Protein AF-A0A6A6Y1K8-F1 (afdb_monomer_lite)

Structure (mmCIF, N/CA/C/O backbone):
data_AF-A0A6A6Y1K8-F1
#
_entry.id   AF-A0A6A6Y1K8-F1
#
loop_
_atom_site.group_PDB
_atom_site.id
_atom_site.type_symbol
_atom_site.label_atom_id
_atom_site.label_alt_id
_atom_site.label_comp_id
_atom_site.label_asym_id
_atom_site.label_entity_id
_atom_site.label_seq_id
_atom_site.pdbx_PDB_ins_code
_atom_site.Cartn_x
_atom_site.Cartn_y
_atom_site.Cartn_z
_atom_site.occupancy
_atom_site.B_iso_or_equiv
_atom_site.auth_seq_id
_atom_site.auth_comp_id
_atom_site.auth_asym_id
_atom_site.auth_atom_id
_atom_site.pdbx_PDB_model_num
ATOM 1 N N . MET A 1 1 ? 15.122 11.463 -17.522 1.00 57.91 1 MET A N 1
ATOM 2 C CA . MET A 1 1 ? 14.077 11.642 -16.492 1.00 57.91 1 MET A CA 1
ATOM 3 C C . MET A 1 1 ? 13.587 10.255 -16.119 1.00 57.91 1 MET A C 1
ATOM 5 O O . MET A 1 1 ? 13.109 9.562 -17.013 1.00 57.91 1 MET A O 1
ATOM 9 N N . CYS A 1 2 ? 13.833 9.817 -14.880 1.00 65.56 2 CYS A N 1
ATOM 10 C CA . CYS A 1 2 ? 13.385 8.509 -14.392 1.00 65.56 2 CYS A CA 1
ATOM 11 C C . CYS A 1 2 ? 11.872 8.397 -14.602 1.00 65.56 2 CYS A C 1
ATOM 13 O O . CYS A 1 2 ? 11.159 9.377 -14.377 1.00 65.56 2 CYS A O 1
ATOM 15 N N . LYS A 1 3 ? 11.416 7.267 -15.147 1.00 68.12 3 LYS A N 1
ATOM 16 C CA . LYS A 1 3 ? 10.026 7.095 -15.563 1.00 68.12 3 LYS A CA 1
ATOM 17 C C . LYS A 1 3 ? 9.222 6.627 -14.352 1.00 68.12 3 LYS A C 1
ATOM 19 O O . LYS A 1 3 ? 8.488 7.459 -13.849 1.00 68.12 3 LYS A O 1
ATOM 24 N N . ALA A 1 4 ? 9.440 5.424 -13.826 1.00 75.44 4 ALA A N 1
ATOM 25 C CA . ALA A 1 4 ? 8.728 4.888 -12.661 1.00 75.44 4 ALA A CA 1
ATOM 26 C C . ALA A 1 4 ? 9.674 4.166 -11.692 1.00 75.44 4 ALA A C 1
ATOM 28 O O . ALA A 1 4 ? 10.787 3.839 -12.092 1.00 75.44 4 ALA A O 1
ATOM 29 N N . ASP A 1 5 ? 9.221 3.887 -10.471 1.00 69.12 5 ASP A N 1
ATOM 30 C CA . ASP A 1 5 ? 9.952 3.092 -9.479 1.00 69.12 5 ASP A CA 1
ATOM 31 C C . ASP A 1 5 ? 9.151 1.842 -9.101 1.00 69.12 5 ASP A C 1
ATOM 33 O O . ASP A 1 5 ? 7.953 1.954 -8.833 1.00 69.12 5 ASP A O 1
ATOM 37 N N . GLU A 1 6 ? 9.791 0.671 -9.101 1.00 71.81 6 GLU A N 1
ATOM 38 C CA . GLU A 1 6 ? 9.153 -0.595 -8.705 1.00 71.81 6 GLU A CA 1
ATOM 39 C C . GLU A 1 6 ? 9.653 -1.155 -7.377 1.00 71.81 6 GLU A C 1
ATOM 41 O O . GLU A 1 6 ? 9.284 -2.274 -7.010 1.00 71.81 6 GLU A O 1
ATOM 46 N N . THR A 1 7 ? 10.470 -0.407 -6.634 1.00 70.12 7 THR A N 1
ATOM 47 C CA . THR A 1 7 ? 11.019 -0.915 -5.389 1.00 70.12 7 THR A CA 1
ATOM 48 C C . THR A 1 7 ? 9.871 -1.153 -4.404 1.00 70.12 7 THR A C 1
ATOM 50 O O . THR A 1 7 ? 9.145 -0.217 -4.049 1.00 70.12 7 THR A O 1
ATOM 53 N N . PRO A 1 8 ? 9.673 -2.400 -3.932 1.00 66.12 8 PRO A N 1
ATOM 54 C CA . PRO A 1 8 ? 8.579 -2.712 -3.031 1.00 66.12 8 PRO A CA 1
ATOM 55 C C . PRO A 1 8 ? 8.728 -1.915 -1.733 1.00 66.12 8 PRO A C 1
ATOM 57 O O . PRO A 1 8 ? 9.657 -2.117 -0.947 1.00 66.12 8 PRO A O 1
ATOM 60 N N . PHE A 1 9 ? 7.777 -1.013 -1.492 1.00 73.31 9 PHE A N 1
ATOM 61 C CA . PHE A 1 9 ? 7.681 -0.296 -0.231 1.00 73.31 9 PHE A CA 1
ATOM 62 C C . PHE A 1 9 ? 7.192 -1.243 0.854 1.00 73.31 9 PHE A C 1
ATOM 64 O O . PHE A 1 9 ? 6.046 -1.696 0.834 1.00 73.31 9 PHE A O 1
ATOM 71 N N . THR A 1 10 ? 8.029 -1.488 1.859 1.00 76.38 10 THR A N 1
ATOM 72 C CA . THR A 1 10 ? 7.517 -2.068 3.094 1.00 76.38 10 THR A CA 1
ATOM 73 C C . THR A 1 10 ? 6.577 -1.060 3.749 1.00 76.38 10 THR A C 1
ATOM 75 O O . THR A 1 10 ? 6.915 0.113 3.949 1.00 76.38 10 THR A O 1
ATOM 78 N N . LEU A 1 11 ? 5.358 -1.508 4.037 1.00 82.75 11 LEU A N 1
ATOM 79 C CA . LEU A 1 11 ? 4.392 -0.721 4.786 1.00 82.75 11 LEU A CA 1
ATOM 80 C C . LEU A 1 11 ? 4.810 -0.702 6.256 1.00 82.75 11 LEU A C 1
ATOM 82 O O . LEU A 1 11 ? 5.153 -1.737 6.826 1.00 82.75 11 LEU A O 1
ATOM 86 N N . ARG A 1 12 ? 4.751 0.475 6.880 1.00 86.06 12 ARG A N 1
ATOM 87 C CA . ARG A 1 12 ? 4.899 0.624 8.331 1.00 86.06 12 ARG A CA 1
ATOM 88 C C . ARG A 1 12 ? 3.677 1.311 8.918 1.00 86.06 12 ARG A C 1
ATOM 90 O O . ARG A 1 12 ? 3.194 2.304 8.370 1.00 86.06 12 ARG A O 1
ATOM 97 N N . TRP A 1 13 ? 3.215 0.815 10.056 1.00 87.31 13 TRP A N 1
ATOM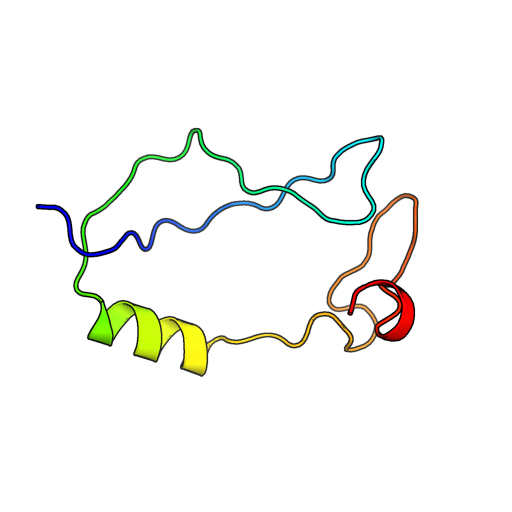 98 C CA . TRP A 1 13 ? 2.167 1.467 10.832 1.00 87.31 13 TRP A CA 1
ATOM 99 C C . TRP A 1 13 ? 2.723 2.694 11.553 1.00 87.31 13 TRP A C 1
ATOM 101 O O . TRP A 1 13 ? 3.847 2.669 12.054 1.00 87.31 13 TRP A O 1
ATOM 111 N N . LEU A 1 14 ? 1.939 3.768 11.590 1.00 86.19 14 LEU A N 1
ATOM 112 C CA . LEU A 1 14 ? 2.229 4.933 12.424 1.00 86.19 14 LEU A CA 1
ATOM 113 C C . LEU A 1 14 ? 1.404 4.826 13.707 1.00 86.19 14 LEU A C 1
ATOM 115 O O . LEU A 1 14 ? 0.280 4.334 13.683 1.00 86.19 14 LEU A O 1
ATOM 119 N N . GLU A 1 15 ? 1.926 5.318 14.828 1.00 85.50 15 GLU A N 1
ATOM 120 C CA . GLU A 1 15 ? 1.245 5.207 16.130 1.00 85.50 15 GLU A CA 1
ATOM 121 C C . GLU A 1 15 ? -0.121 5.915 16.177 1.00 85.50 15 GLU A C 1
ATOM 123 O O . GLU A 1 15 ? -1.019 5.516 16.929 1.00 85.50 15 GLU A O 1
ATOM 128 N N . ASN A 1 16 ? -0.265 6.971 15.375 1.00 87.31 16 ASN A N 1
ATOM 129 C CA . ASN A 1 16 ? -1.401 7.886 15.350 1.00 87.31 16 ASN A CA 1
ATOM 130 C C . ASN A 1 16 ? -2.176 7.869 14.021 1.00 87.31 16 ASN A C 1
ATOM 132 O O . ASN A 1 16 ? -2.942 8.795 13.763 1.00 87.31 16 ASN A O 1
ATOM 136 N N . SER A 1 17 ? -1.992 6.847 13.180 1.00 86.88 17 SER A N 1
ATOM 137 C CA . SER A 1 17 ? -2.705 6.715 11.905 1.00 86.88 17 SER A CA 1
ATOM 138 C C . SER A 1 17 ? -3.325 5.335 11.769 1.00 86.88 17 SER A C 1
ATOM 140 O O . SER A 1 17 ? -2.692 4.328 12.066 1.00 86.88 17 SER A O 1
ATOM 142 N N . ILE A 1 18 ? -4.547 5.297 11.246 1.00 85.38 18 ILE A N 1
ATOM 143 C CA . ILE A 1 18 ? -5.210 4.057 10.828 1.00 85.38 18 ILE A CA 1
ATOM 144 C C . ILE A 1 18 ? -4.636 3.511 9.511 1.00 85.38 18 ILE A C 1
ATOM 146 O O . ILE A 1 18 ? -4.780 2.328 9.219 1.00 85.38 18 ILE A O 1
ATOM 150 N N . LEU A 1 19 ? -3.957 4.359 8.730 1.00 86.25 19 LEU A N 1
ATOM 151 C CA . LEU A 1 19 ? -3.291 3.993 7.482 1.00 86.25 19 LEU A CA 1
ATOM 152 C C . LEU A 1 19 ? -1.774 3.871 7.682 1.00 86.25 19 LEU A C 1
ATOM 154 O O . LEU A 1 19 ? -1.185 4.685 8.406 1.00 86.25 19 LEU A O 1
ATOM 158 N N . PRO A 1 20 ? -1.116 2.907 7.019 1.00 87.00 20 PRO A N 1
ATOM 159 C CA . PRO A 1 20 ? 0.323 2.791 7.046 1.00 87.00 20 PRO A CA 1
ATOM 160 C C . PRO A 1 20 ? 0.938 3.879 6.172 1.00 87.00 20 PRO A C 1
ATOM 162 O O . PRO A 1 20 ? 0.286 4.531 5.356 1.00 87.00 20 PRO A O 1
ATOM 165 N N . THR A 1 21 ? 2.244 4.030 6.300 1.00 87.38 21 THR A N 1
ATOM 166 C CA . THR A 1 21 ? 3.044 4.785 5.346 1.00 87.38 21 THR A CA 1
ATOM 167 C C . THR A 1 21 ? 4.053 3.864 4.671 1.00 87.38 21 THR A C 1
ATOM 169 O O . THR A 1 21 ? 4.384 2.799 5.196 1.00 87.38 21 THR A O 1
ATOM 172 N N . GLY A 1 22 ? 4.553 4.268 3.505 1.00 84.19 22 GLY A N 1
ATOM 173 C CA . GLY A 1 22 ? 5.640 3.563 2.832 1.00 84.19 22 GLY A CA 1
ATOM 174 C C . GLY A 1 22 ? 6.988 3.867 3.485 1.00 84.19 22 GLY A C 1
ATOM 175 O O . GLY A 1 22 ? 7.255 5.006 3.885 1.00 84.19 22 GLY A O 1
ATOM 176 N N . ASN A 1 23 ? 7.857 2.865 3.577 1.00 78.50 23 ASN A N 1
ATOM 177 C CA . ASN A 1 23 ? 9.252 3.064 3.946 1.00 78.50 23 ASN A CA 1
ATOM 178 C C . ASN A 1 23 ? 10.042 3.744 2.810 1.00 78.50 23 ASN A C 1
ATOM 180 O O . ASN A 1 23 ? 10.409 3.096 1.840 1.00 78.50 23 ASN A O 1
ATOM 184 N N . ARG A 1 24 ? 10.330 5.044 2.936 1.00 76.12 24 ARG A N 1
ATOM 185 C CA . ARG A 1 24 ? 10.974 5.857 1.879 1.00 76.12 24 ARG A CA 1
ATOM 186 C C . ARG A 1 24 ? 12.500 5.871 1.902 1.00 76.12 24 ARG A C 1
ATOM 188 O O . ARG A 1 24 ? 13.100 6.706 1.239 1.00 76.12 24 ARG A O 1
ATOM 195 N N . THR A 1 25 ? 13.130 5.000 2.682 1.00 79.38 25 THR A N 1
ATOM 196 C CA . THR A 1 25 ? 14.597 4.875 2.707 1.00 79.38 25 THR A CA 1
ATOM 197 C C . THR A 1 25 ? 15.116 3.767 1.791 1.00 79.38 25 THR A C 1
ATOM 199 O O . THR A 1 25 ? 16.312 3.486 1.788 1.00 79.38 25 THR A O 1
ATOM 202 N N . ILE A 1 26 ? 14.227 3.121 1.034 1.00 70.94 26 ILE A N 1
ATOM 203 C CA . ILE A 1 26 ? 14.567 2.081 0.063 1.00 70.94 26 ILE A CA 1
ATOM 204 C C . ILE A 1 26 ? 15.238 2.676 -1.182 1.00 70.94 26 ILE A C 1
ATOM 206 O O . ILE A 1 26 ? 14.924 3.788 -1.601 1.00 70.94 26 ILE A O 1
ATOM 210 N N . ALA A 1 27 ? 16.187 1.935 -1.755 1.00 74.50 27 ALA A N 1
ATOM 211 C CA . ALA A 1 27 ? 16.866 2.335 -2.981 1.00 74.50 27 ALA A CA 1
ATOM 212 C C . ALA A 1 27 ? 15.904 2.265 -4.174 1.00 74.50 27 ALA A C 1
ATOM 214 O O . ALA A 1 27 ? 15.131 1.320 -4.292 1.00 74.50 27 ALA A O 1
ATOM 215 N N . HIS A 1 28 ? 15.965 3.268 -5.042 1.00 74.56 28 HIS A N 1
ATOM 216 C CA . HIS A 1 28 ? 15.027 3.455 -6.142 1.00 74.56 28 HIS A CA 1
ATOM 217 C C . HIS A 1 28 ? 15.608 2.946 -7.468 1.00 74.56 28 HIS A C 1
ATOM 219 O O . HIS A 1 28 ? 16.722 3.331 -7.834 1.00 74.56 28 HIS A O 1
ATOM 225 N N . GLU A 1 29 ? 14.865 2.104 -8.189 1.00 76.25 29 GLU A N 1
ATOM 226 C CA . GLU A 1 29 ? 15.242 1.588 -9.510 1.00 76.25 29 GLU A CA 1
ATOM 227 C C . GLU A 1 29 ? 14.279 2.095 -10.587 1.00 76.25 29 GLU A C 1
ATOM 229 O O . GLU A 1 29 ? 13.065 1.912 -10.513 1.00 76.25 29 GLU A O 1
ATOM 234 N N . CYS A 1 30 ? 14.830 2.737 -11.621 1.00 83.94 30 CYS A N 1
ATOM 235 C CA . CYS A 1 30 ? 14.026 3.298 -12.701 1.00 83.94 30 CYS A CA 1
ATOM 236 C C . CYS A 1 30 ? 13.522 2.212 -13.652 1.00 83.94 30 CYS A C 1
ATOM 238 O O . CYS A 1 30 ? 14.322 1.550 -14.314 1.00 83.94 30 CYS A O 1
ATOM 240 N N . VAL A 1 31 ? 12.205 2.137 -13.838 1.00 82.75 31 VAL A N 1
ATOM 241 C CA . VAL A 1 31 ? 11.562 1.202 -14.769 1.00 82.75 31 VAL A CA 1
ATOM 242 C C . VAL A 1 31 ? 10.540 1.869 -15.692 1.00 82.75 31 VAL A C 1
ATOM 244 O O . VAL A 1 31 ? 10.210 3.052 -15.568 1.00 82.75 31 VAL A O 1
ATOM 247 N N . ASN A 1 32 ? 10.080 1.108 -16.689 1.00 87.62 32 ASN A N 1
ATOM 248 C CA . ASN A 1 32 ? 9.029 1.506 -17.623 1.00 87.62 32 ASN A CA 1
ATOM 249 C C . ASN A 1 32 ? 7.652 1.504 -16.921 1.00 87.62 32 ASN A C 1
ATOM 251 O O . ASN A 1 32 ? 7.309 0.541 -16.239 1.00 87.62 32 ASN A O 1
ATOM 255 N N . TRP A 1 33 ? 6.867 2.570 -17.120 1.00 84.06 33 TRP A N 1
ATOM 256 C CA . TRP A 1 33 ? 5.541 2.731 -16.509 1.00 84.06 33 TRP A CA 1
ATOM 257 C C . TRP A 1 33 ? 4.535 1.658 -16.917 1.00 84.06 33 TRP A C 1
ATOM 259 O O . TRP A 1 33 ? 3.804 1.176 -16.061 1.00 84.06 33 TRP A O 1
ATOM 269 N N . ASP A 1 34 ? 4.494 1.281 -18.192 1.00 88.25 34 ASP A N 1
ATOM 270 C CA . ASP A 1 34 ? 3.516 0.320 -18.707 1.00 88.25 34 ASP A CA 1
ATOM 271 C C . ASP A 1 34 ? 3.728 -1.050 -18.057 1.00 88.25 34 ASP A C 1
ATOM 273 O O . ASP A 1 34 ? 2.784 -1.667 -17.566 1.00 88.25 34 ASP A O 1
ATOM 277 N N . ARG A 1 35 ? 4.995 -1.473 -17.951 1.00 85.81 35 ARG A N 1
ATOM 278 C CA . ARG A 1 35 ? 5.382 -2.702 -17.245 1.00 85.81 35 ARG A CA 1
ATOM 279 C C . ARG A 1 35 ? 5.033 -2.644 -15.755 1.00 85.81 35 ARG A C 1
ATOM 281 O O . ARG A 1 35 ? 4.572 -3.644 -15.205 1.00 85.81 35 ARG A O 1
ATOM 288 N N . LEU A 1 36 ? 5.248 -1.498 -15.102 1.00 85.25 36 LEU A N 1
ATOM 289 C CA . LEU A 1 36 ? 4.889 -1.320 -13.694 1.00 85.25 36 LEU A CA 1
ATOM 290 C C . LEU A 1 36 ? 3.373 -1.436 -13.493 1.00 85.25 36 LEU A C 1
ATOM 292 O O . LEU A 1 36 ? 2.932 -2.187 -12.629 1.00 85.25 36 LEU A O 1
ATOM 296 N N . ILE A 1 37 ? 2.578 -0.732 -14.303 1.00 87.62 37 ILE A N 1
ATOM 297 C CA . ILE A 1 37 ? 1.111 -0.739 -14.218 1.00 87.62 37 ILE A CA 1
ATOM 298 C C . ILE A 1 37 ? 0.561 -2.148 -14.474 1.00 87.62 37 ILE A C 1
ATOM 300 O O . ILE A 1 37 ? -0.267 -2.622 -13.699 1.00 87.62 37 ILE A O 1
ATOM 304 N N . GLU A 1 38 ? 1.057 -2.851 -15.497 1.00 90.88 38 GLU A N 1
ATOM 305 C CA . GLU A 1 38 ? 0.683 -4.247 -15.767 1.00 90.88 38 GLU A CA 1
ATOM 306 C C . GLU A 1 38 ? 0.976 -5.150 -14.557 1.00 90.88 38 GLU A C 1
ATOM 308 O O . GLU A 1 38 ? 0.133 -5.948 -14.135 1.00 90.88 38 GLU A O 1
ATOM 313 N N . GLY A 1 39 ? 2.158 -4.989 -13.954 1.00 87.81 39 GLY A N 1
ATOM 314 C CA . GLY A 1 39 ? 2.545 -5.701 -12.741 1.00 87.81 39 GLY A CA 1
ATOM 315 C C . GLY A 1 39 ? 1.634 -5.388 -11.552 1.00 87.81 39 GLY A C 1
ATOM 316 O O . GLY A 1 39 ? 1.211 -6.312 -10.855 1.00 87.81 39 GLY A O 1
ATOM 317 N N . MET A 1 40 ? 1.305 -4.113 -11.334 1.00 87.12 40 MET A N 1
ATOM 318 C CA . MET A 1 40 ? 0.439 -3.666 -10.240 1.00 87.12 40 MET A CA 1
ATOM 319 C C . MET A 1 40 ? -0.986 -4.201 -10.379 1.00 87.12 40 MET A C 1
ATOM 321 O O . MET A 1 40 ? -1.537 -4.695 -9.399 1.00 87.12 40 MET A O 1
ATOM 325 N N . GLU A 1 41 ? -1.569 -4.164 -11.579 1.00 89.94 41 GLU A N 1
ATOM 326 C CA . GLU A 1 41 ? -2.914 -4.700 -11.814 1.00 89.94 41 GLU A CA 1
ATOM 327 C C . GLU A 1 41 ? -2.962 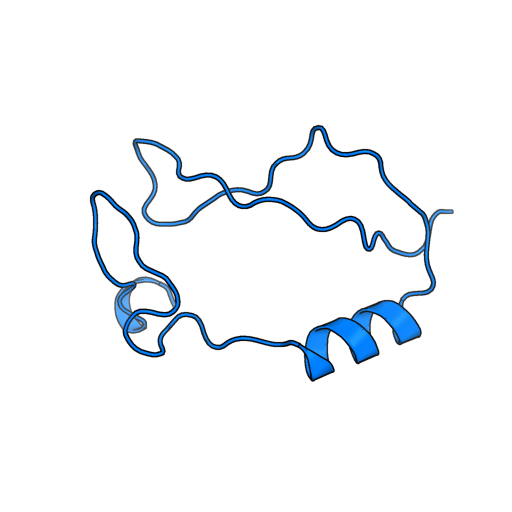-6.217 -11.606 1.00 89.94 41 GLU A C 1
ATOM 329 O O . GLU A 1 41 ? -3.884 -6.728 -10.967 1.00 89.94 41 GLU A O 1
ATOM 334 N N . LYS A 1 42 ? -1.933 -6.945 -12.063 1.00 92.19 42 LYS A N 1
ATOM 335 C CA . LYS A 1 42 ? -1.841 -8.402 -11.889 1.00 92.19 42 LYS A CA 1
ATOM 336 C C . LYS A 1 42 ? -1.763 -8.832 -10.421 1.00 92.19 42 LYS A C 1
ATOM 338 O O . LYS A 1 42 ? -2.265 -9.900 -10.078 1.00 92.19 42 LYS A O 1
ATOM 343 N N . HIS A 1 43 ? -1.123 -8.032 -9.571 1.00 88.31 43 HIS A N 1
ATOM 344 C CA . HIS A 1 43 ? -0.890 -8.360 -8.160 1.00 88.31 43 HIS A CA 1
ATOM 345 C C . HIS A 1 43 ? -1.721 -7.497 -7.203 1.00 88.31 43 HIS A C 1
ATOM 347 O O . HIS A 1 43 ? -1.416 -7.431 -6.012 1.00 88.31 43 HIS A O 1
ATOM 353 N N . ARG A 1 44 ? -2.766 -6.828 -7.701 1.00 87.88 44 ARG A N 1
ATOM 354 C CA . ARG A 1 44 ? -3.621 -5.966 -6.888 1.00 87.88 44 ARG A CA 1
ATOM 355 C C . ARG A 1 44 ? -4.337 -6.781 -5.815 1.00 87.88 44 ARG A C 1
ATOM 357 O O . ARG A 1 44 ? -4.992 -7.780 -6.102 1.00 87.88 44 ARG A O 1
ATOM 364 N N . VAL A 1 45 ? -4.259 -6.302 -4.581 1.00 88.38 45 VAL A N 1
ATOM 365 C CA . VAL A 1 45 ? -4.924 -6.893 -3.418 1.00 88.38 45 VAL A CA 1
ATOM 366 C C . VAL A 1 45 ? -6.005 -5.929 -2.931 1.00 88.38 45 VAL A C 1
ATOM 368 O O . VAL A 1 45 ? -5.736 -4.737 -2.798 1.00 88.38 45 VAL A O 1
ATOM 371 N N . ASP A 1 46 ? -7.220 -6.424 -2.671 1.00 89.88 46 ASP A N 1
ATOM 372 C CA . ASP A 1 46 ? -8.274 -5.633 -2.019 1.00 89.88 46 ASP A CA 1
ATOM 373 C C . ASP A 1 46 ? -8.037 -5.626 -0.495 1.00 89.88 46 ASP A C 1
ATOM 375 O O . ASP A 1 46 ? -8.172 -6.677 0.141 1.00 89.88 46 ASP A O 1
ATOM 379 N N . PRO A 1 47 ? -7.679 -4.477 0.113 1.00 86.62 47 PRO A N 1
ATOM 380 C CA . PRO A 1 47 ? -7.362 -4.407 1.538 1.00 86.62 47 PRO A CA 1
ATOM 381 C C . PRO A 1 47 ? -8.590 -4.578 2.442 1.00 86.62 47 PRO A C 1
ATOM 383 O O . PRO A 1 47 ? -8.428 -4.775 3.641 1.00 86.62 47 PRO A O 1
ATOM 386 N N . PHE A 1 48 ? -9.809 -4.509 1.902 1.00 89.19 48 PHE A N 1
ATOM 387 C CA . PHE A 1 48 ? -11.045 -4.657 2.676 1.00 89.19 48 PHE A CA 1
ATOM 388 C C . PHE A 1 48 ? -11.542 -6.105 2.741 1.00 89.19 48 PHE A C 1
ATOM 390 O O . PHE A 1 48 ? -12.568 -6.382 3.361 1.00 89.19 48 PHE A O 1
ATOM 397 N N . VAL A 1 49 ? -10.839 -7.041 2.100 1.00 91.44 49 VAL A N 1
ATOM 398 C CA . VAL A 1 49 ? -11.091 -8.469 2.298 1.00 91.44 49 VAL A CA 1
ATOM 399 C C . VAL A 1 49 ? -10.675 -8.842 3.731 1.00 91.44 49 VAL A C 1
ATOM 401 O O . VAL A 1 49 ? -9.587 -8.447 4.165 1.00 91.44 49 VAL A O 1
ATOM 404 N N . PRO A 1 50 ? -11.491 -9.617 4.474 1.00 89.19 50 PRO A N 1
ATOM 405 C CA . PRO A 1 50 ? -11.189 -9.965 5.859 1.00 89.19 50 PRO A CA 1
ATOM 406 C C . PRO A 1 50 ? -9.785 -10.548 6.028 1.00 89.19 50 PRO A C 1
ATOM 408 O O . PRO A 1 50 ? -9.356 -11.407 5.253 1.00 89.19 50 PRO A O 1
ATOM 411 N N . ARG A 1 51 ? -9.086 -10.110 7.079 1.00 87.06 51 ARG A N 1
ATOM 412 C CA . ARG A 1 51 ? -7.718 -10.515 7.456 1.00 87.06 51 ARG A CA 1
ATOM 413 C C . ARG A 1 51 ? -6.595 -10.182 6.468 1.00 87.06 51 ARG A C 1
ATOM 415 O O . ARG A 1 51 ? -5.448 -10.516 6.756 1.00 87.06 51 ARG A O 1
ATOM 422 N N . VAL A 1 52 ? -6.875 -9.534 5.338 1.00 88.00 52 VAL A N 1
ATOM 423 C CA . VAL A 1 52 ? -5.838 -9.155 4.361 1.00 88.00 52 VAL A CA 1
ATOM 424 C C . VAL A 1 52 ? -5.036 -7.951 4.842 1.00 88.00 52 VAL A C 1
ATOM 426 O O . VAL A 1 52 ? -3.817 -7.907 4.688 1.00 88.00 52 VAL A O 1
ATOM 429 N N . PHE A 1 53 ? -5.710 -6.992 5.470 1.00 88.25 53 PHE A N 1
ATOM 430 C CA . PHE A 1 53 ? -5.091 -5.786 5.992 1.00 88.25 53 PHE A CA 1
ATOM 431 C C . PHE A 1 53 ? -5.590 -5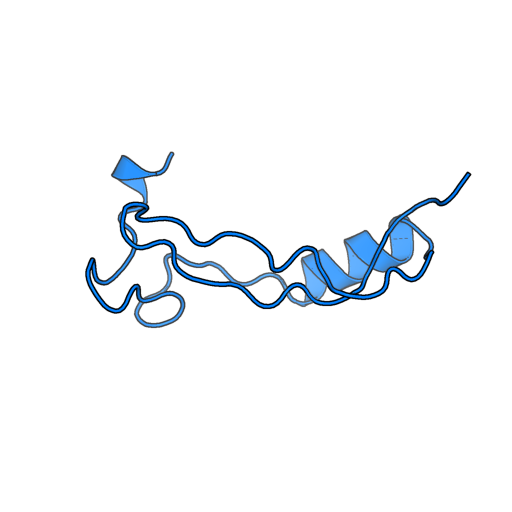.533 7.409 1.00 88.25 53 PHE A C 1
ATOM 433 O O . PHE A 1 53 ? -6.713 -5.088 7.610 1.00 88.25 53 PHE A O 1
ATOM 440 N N . VAL A 1 54 ? -4.770 -5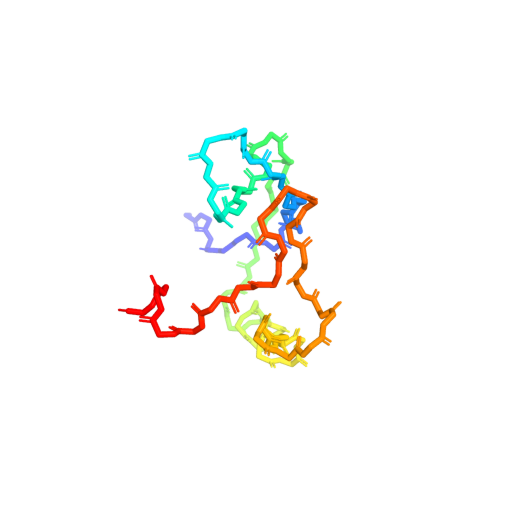.855 8.411 1.00 88.75 54 VAL A N 1
ATOM 441 C CA . VAL A 1 54 ? -5.158 -5.732 9.823 1.00 88.75 54 VAL A CA 1
ATOM 442 C C . VAL A 1 54 ? -4.152 -4.852 10.544 1.00 88.75 54 VAL A C 1
ATOM 444 O O . VAL A 1 54 ? -2.97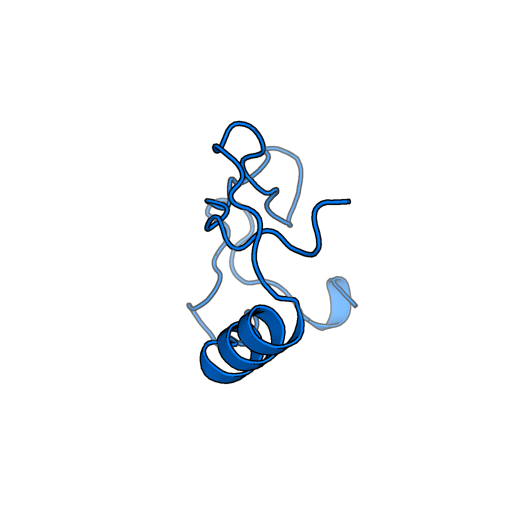4 -5.197 10.665 1.00 88.75 54 VAL A O 1
ATOM 447 N N . HIS A 1 55 ? -4.619 -3.712 11.044 1.00 90.12 55 HIS A N 1
ATOM 448 C CA . HIS A 1 55 ? -3.815 -2.851 11.891 1.00 90.12 55 HIS A CA 1
ATOM 449 C C . HIS A 1 55 ? -3.712 -3.472 13.300 1.00 90.12 55 HIS A C 1
ATOM 451 O O . HIS A 1 55 ? -4.741 -3.784 13.898 1.00 90.12 55 HIS A O 1
ATOM 457 N N . PRO A 1 56 ? -2.517 -3.567 13.916 1.00 88.56 56 PRO A N 1
ATOM 458 C CA . PRO A 1 56 ? -2.340 -4.219 15.223 1.00 88.56 56 PRO A CA 1
ATOM 459 C C . PRO A 1 56 ? -3.140 -3.567 16.366 1.00 88.56 56 PRO A C 1
ATOM 461 O O . PRO A 1 56 ? -3.637 -4.256 17.247 1.00 88.56 56 PRO A O 1
ATOM 464 N N . LYS A 1 57 ? -3.269 -2.234 16.352 1.00 90.50 57 LYS A N 1
ATOM 465 C CA . LYS A 1 57 ? -4.085 -1.446 17.297 1.00 90.50 57 LYS A CA 1
ATOM 466 C C . LYS A 1 57 ? -5.557 -1.251 16.896 1.00 90.50 57 LYS A C 1
ATOM 468 O O . LYS A 1 57 ? -6.420 -1.343 17.759 1.00 90.50 57 LYS A O 1
ATOM 473 N N . PHE A 1 58 ? -5.840 -0.916 15.633 1.00 88.38 58 PHE A N 1
ATOM 474 C CA . PHE A 1 58 ? -7.173 -0.479 15.190 1.00 88.38 58 PHE A CA 1
ATOM 475 C C . PHE A 1 58 ? -8.010 -1.575 14.513 1.00 88.38 58 PHE A C 1
ATOM 477 O O . PHE A 1 58 ? -9.192 -1.357 14.277 1.00 88.38 58 PHE A O 1
ATOM 484 N N . GLY A 1 59 ? -7.434 -2.751 14.244 1.00 88.69 59 GLY A N 1
ATOM 485 C CA . GLY A 1 59 ? -8.138 -3.858 13.600 1.00 88.69 59 GLY A CA 1
ATOM 486 C C . GLY A 1 59 ? -8.270 -3.688 12.086 1.00 88.69 59 GLY A C 1
ATOM 487 O O . GLY A 1 59 ? -7.392 -3.123 11.432 1.00 88.69 59 GLY A O 1
ATOM 488 N N . GLU A 1 60 ? -9.338 -4.247 11.523 1.00 89.81 60 GLU A N 1
ATOM 489 C CA . GLU A 1 60 ? -9.611 -4.213 10.083 1.00 89.81 60 GLU A CA 1
ATOM 490 C C . GLU A 1 60 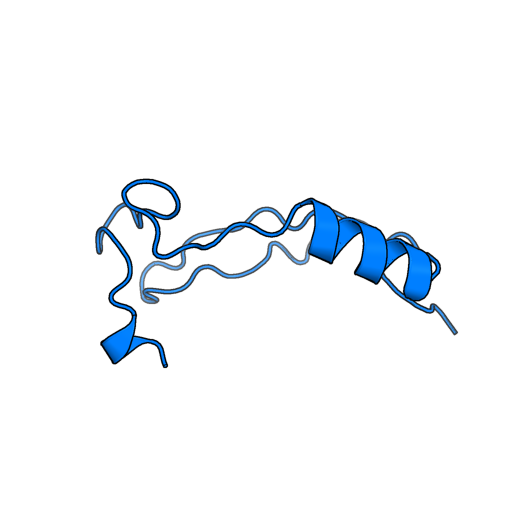? -10.084 -2.819 9.624 1.00 89.81 60 GLU A C 1
ATOM 492 O O . GLU A 1 60 ? -10.782 -2.127 10.372 1.00 89.81 60 GLU A O 1
ATOM 497 N N . PRO A 1 61 ? -9.713 -2.384 8.406 1.00 84.31 61 PRO A N 1
ATOM 498 C CA . PRO A 1 61 ? -10.152 -1.116 7.850 1.00 84.31 61 PRO A CA 1
ATOM 499 C C . PRO A 1 61 ? -11.650 -1.144 7.540 1.00 84.31 61 PRO A C 1
ATOM 501 O O . PRO A 1 61 ? -12.164 -2.072 6.919 1.00 84.31 61 PRO A O 1
ATOM 504 N N . ASP A 1 62 ? -12.339 -0.070 7.904 1.00 84.19 62 ASP A N 1
ATOM 505 C CA . ASP A 1 62 ? -13.722 0.160 7.507 1.00 84.19 62 ASP A CA 1
ATOM 506 C C . ASP A 1 62 ? -13.744 0.955 6.195 1.00 84.19 62 ASP A C 1
ATOM 508 O O . ASP A 1 62 ? -13.252 2.087 6.139 1.00 84.19 62 ASP A O 1
ATOM 512 N N . ARG A 1 63 ? -14.298 0.351 5.135 1.00 85.25 63 ARG A N 1
ATOM 513 C CA . ARG A 1 63 ? -14.371 0.951 3.795 1.00 85.25 63 ARG A CA 1
ATOM 514 C C . ARG A 1 63 ? -15.099 2.291 3.806 1.00 85.25 63 ARG A C 1
ATOM 516 O O . ARG A 1 63 ? -14.642 3.216 3.145 1.00 85.25 63 ARG A O 1
ATOM 523 N N . GLU A 1 64 ? -16.177 2.413 4.573 1.00 84.12 64 GLU A N 1
ATOM 524 C CA . GLU A 1 64 ? -17.012 3.620 4.601 1.00 84.12 64 GLU A CA 1
ATOM 525 C C . GLU A 1 64 ? -16.364 4.771 5.379 1.00 84.12 64 GLU A C 1
ATOM 527 O O . GLU A 1 64 ? -16.733 5.925 5.194 1.00 84.12 64 GLU A O 1
ATOM 532 N N . LYS A 1 65 ? -15.384 4.478 6.243 1.00 77.00 65 LYS A N 1
ATOM 533 C CA . LYS A 1 65 ? -14.651 5.501 7.007 1.00 77.00 65 LYS A CA 1
ATOM 534 C C . LYS A 1 65 ? -13.375 5.986 6.319 1.00 77.00 65 LYS A C 1
ATOM 536 O O . LYS A 1 65 ? -12.775 6.952 6.786 1.00 77.00 65 LYS A O 1
ATOM 541 N N . LEU A 1 66 ? -12.921 5.280 5.284 1.00 74.56 66 LEU A N 1
ATOM 542 C CA . LEU A 1 66 ? -11.644 5.515 4.600 1.00 74.56 66 LEU A CA 1
ATOM 543 C C . LEU A 1 66 ? -11.794 6.034 3.162 1.00 74.56 66 LEU A C 1
ATOM 545 O O . LEU A 1 66 ? -10.783 6.401 2.561 1.00 74.56 66 LEU A O 1
ATOM 549 N N . MET A 1 67 ? -13.017 6.046 2.627 1.00 67.75 67 MET A N 1
ATOM 550 C CA . MET A 1 67 ? -13.391 6.634 1.333 1.00 67.75 67 MET A CA 1
ATOM 551 C C . MET A 1 67 ? -14.122 7.957 1.544 1.00 67.75 67 MET A C 1
ATOM 553 O O . MET A 1 67 ? -13.906 8.862 0.709 1.00 67.75 67 MET A O 1
#

Organism: NCBI:txid574789

pLDDT: mean 82.77, std 7.7, range [57.91, 92.19]

Sequence (67 aa):
MCKADETPFTLRWLENSILPTGNRTIAHECVNWDRLIEGMEKHRVDPFVPRVFVHPKFGEPDREKLM

Radius of gyration: 14.49 Å; chains: 1; bounding box: 34×22×36 Å

Secondary structure (DSSP, 8-state):
---EE---PPEE--TT-SS-EE-TTSPP-EE-HHHHHHHHHHT---TTSTTTS-BTTTBSPPHHHH-

Foldseek 3Di:
DQADWDFDFDWDDDPPDPGTDTDPPDDTDGDDPVVSVVVCVVPPDDQQDPPNPADPPPGGDDPVVPD